Protein AF-A0A550BZS9-F1 (afdb_monomer_lite)

Sequence (178 aa):
MENHLKSLRAVYDLADAHIFPTLGGNHLICRLDPACTWTRKLRDNQVRPGPVMLEEHVRMHVEAEARYLREVRYASPPTNGTAIITAVRNCNWRYCGEAFHGAEQLVAHIMQEHAVVAVVARCPACEAFIGAATTKEMTAASAGEWQYLLMGHYGSGQCQGLKPRKVSDEGSQSMIQD

Foldseek 3Di:
DVVLVVVLCQFFVDDPLQLFFDKDWAKWADQQDVPDGDMDHADPVCPVVLLVVVLVVLLVVLVVVVVVVVVVVVVDDDDPPDDPPQPWDARPRPPRGDTDSDSVVSSVCCSVPPRAIKMWTARPQARHTQDIDHPVVVVVDDSVVRSVSSSVCSVVVVRPSTDTPPPPPPPPPDDDDD

Secondary structure (DSSP, 8-state):
-HHHHHHHHHHH---GGGSSPEEEEEEEE--SSTT---EEEPPGGGTTTHHHHHHHHHHHHHHHHHHHHHHHHHTS---TT-------EE--STT---EESSHHHHHHHIIIII-PPEEEEE-TTT--EEEEEEHHHHHHS-HHHHHHHHHHHHHTT--TT-------STTS------

InterPro domains:
  IPR013087 Zinc finger C2H2-type [PS00028] (91-114)

pLDDT: mean 81.81, std 12.07, range [49.94, 95.81]

Radius of gyration: 24.0 Å; chains: 1; bounding box: 65×44×69 Å

Organism: NCBI:txid97359

Structure (mmCIF, N/CA/C/O backbone):
data_AF-A0A550BZS9-F1
#
_entry.id   AF-A0A550BZS9-F1
#
loop_
_atom_site.group_PDB
_atom_site.id
_atom_site.type_symbol
_atom_site.label_atom_id
_atom_site.label_alt_id
_atom_site.label_comp_id
_atom_site.label_asym_id
_atom_site.label_entity_id
_atom_site.label_seq_id
_atom_site.pdbx_PDB_ins_code
_atom_site.Cartn_x
_atom_site.Cartn_y
_atom_site.Cartn_z
_atom_site.occupancy
_atom_site.B_iso_or_equiv
_atom_site.auth_seq_id
_atom_site.auth_comp_id
_atom_site.auth_asym_id
_atom_site.auth_atom_id
_atom_site.pdbx_PDB_model_num
ATOM 1 N N . MET A 1 1 ? -24.200 1.094 4.465 1.00 70.75 1 MET A N 1
ATOM 2 C CA . MET A 1 1 ? -23.146 1.318 5.481 1.00 70.75 1 MET A CA 1
ATOM 3 C C . MET A 1 1 ? -23.727 1.400 6.890 1.00 70.75 1 MET A C 1
ATOM 5 O O . MET A 1 1 ? -23.348 0.594 7.726 1.00 70.75 1 MET A O 1
ATOM 9 N N . GLU A 1 2 ? -24.691 2.287 7.149 1.00 78.62 2 GLU A N 1
ATOM 10 C CA . GLU A 1 2 ? -25.243 2.516 8.497 1.00 78.62 2 GLU A CA 1
ATOM 11 C C . GLU A 1 2 ? -25.852 1.265 9.166 1.00 78.62 2 GLU A C 1
ATOM 13 O O . GLU A 1 2 ? -25.576 0.992 10.331 1.00 78.62 2 GLU A O 1
ATOM 18 N N . ASN A 1 3 ? -26.599 0.443 8.419 1.00 82.81 3 ASN A N 1
ATOM 19 C CA . ASN A 1 3 ? -27.162 -0.813 8.942 1.00 82.81 3 ASN A CA 1
ATOM 20 C C . ASN A 1 3 ? -26.081 -1.830 9.345 1.00 82.81 3 ASN A C 1
ATOM 22 O O . ASN A 1 3 ? -26.236 -2.536 10.337 1.00 82.81 3 ASN A O 1
ATOM 26 N N . HIS A 1 4 ? -24.966 -1.873 8.610 1.00 79.31 4 HIS A N 1
ATOM 27 C CA . HIS A 1 4 ? -23.849 -2.764 8.924 1.00 79.31 4 HIS A CA 1
ATOM 28 C C . HIS A 1 4 ? -23.137 -2.307 10.206 1.00 79.31 4 HIS A C 1
ATOM 30 O O . HIS A 1 4 ? -22.879 -3.121 11.088 1.00 79.31 4 HIS A O 1
ATOM 36 N N . LEU A 1 5 ? -22.920 -0.995 10.367 1.00 78.38 5 LEU A N 1
ATOM 37 C CA . LEU A 1 5 ? -22.359 -0.427 11.594 1.00 78.38 5 LEU A CA 1
ATOM 38 C C . LEU A 1 5 ? -23.259 -0.697 12.812 1.00 78.38 5 LEU A C 1
ATOM 40 O O . LEU A 1 5 ? -22.759 -1.086 13.864 1.00 78.38 5 LEU A O 1
ATOM 44 N N . LYS A 1 6 ? -24.585 -0.545 12.668 1.00 82.56 6 LYS A N 1
ATOM 45 C CA . LYS A 1 6 ? -25.559 -0.893 13.721 1.00 82.56 6 LYS A CA 1
ATOM 46 C C . LYS A 1 6 ? -25.466 -2.371 14.109 1.00 82.56 6 LYS A C 1
ATOM 48 O O . LYS A 1 6 ? -25.426 -2.677 15.297 1.00 82.56 6 LYS A O 1
ATOM 53 N N . SER A 1 7 ? -25.362 -3.267 13.126 1.00 83.25 7 SER A N 1
ATOM 54 C CA . SER A 1 7 ? -25.183 -4.703 13.373 1.00 83.25 7 SER A CA 1
ATOM 55 C C . SER A 1 7 ? -23.888 -4.997 14.133 1.00 83.25 7 SER A C 1
ATOM 57 O O . SER A 1 7 ? -23.912 -5.706 15.134 1.00 83.25 7 SER A O 1
ATOM 59 N N . LEU A 1 8 ? -22.756 -4.431 13.705 1.00 78.69 8 LEU A N 1
ATOM 60 C CA . LEU A 1 8 ? -21.462 -4.656 14.359 1.00 78.69 8 LEU A CA 1
ATOM 61 C C . LEU A 1 8 ? -21.425 -4.082 15.781 1.00 78.69 8 LEU A C 1
ATOM 63 O O . LEU A 1 8 ? -20.896 -4.729 16.682 1.00 78.69 8 LEU A O 1
ATOM 67 N N . ARG A 1 9 ? -22.047 -2.916 16.012 1.00 83.25 9 ARG A N 1
ATOM 68 C CA . ARG A 1 9 ? -22.232 -2.349 17.358 1.00 83.25 9 ARG A CA 1
ATOM 69 C C . ARG A 1 9 ? -23.019 -3.290 18.267 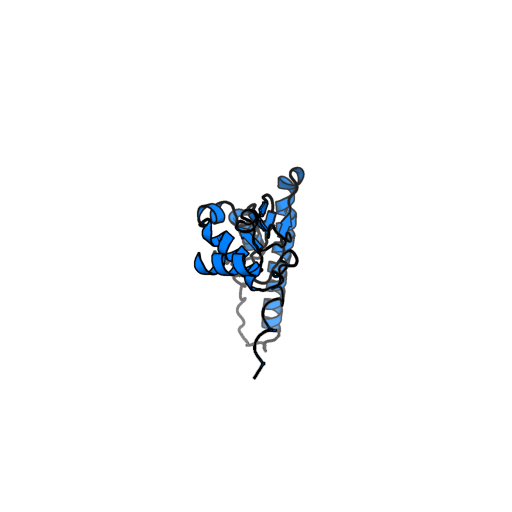1.00 83.25 9 ARG A C 1
ATOM 71 O O . ARG A 1 9 ? -22.619 -3.487 19.406 1.00 83.25 9 ARG A O 1
ATOM 78 N N . ALA A 1 10 ? -24.092 -3.901 17.765 1.00 83.00 10 ALA A N 1
ATOM 79 C CA . ALA A 1 10 ? -24.895 -4.840 18.545 1.00 83.00 10 ALA A CA 1
ATOM 80 C C . ALA A 1 10 ? -24.123 -6.122 18.914 1.00 83.00 10 ALA A C 1
ATOM 82 O O . ALA A 1 10 ? -24.267 -6.619 20.030 1.00 83.00 10 ALA A O 1
ATOM 83 N N . VAL A 1 11 ? -23.296 -6.638 17.996 1.00 83.19 11 VAL A N 1
ATOM 84 C CA . VAL A 1 11 ? -22.543 -7.894 18.178 1.00 83.19 11 VAL A CA 1
ATOM 85 C C . VAL A 1 11 ? -21.314 -7.718 19.076 1.00 83.19 11 VAL A C 1
ATOM 87 O O . VAL A 1 11 ? -21.040 -8.578 19.914 1.00 83.19 11 VAL A O 1
ATOM 90 N N . TYR A 1 12 ? -20.571 -6.621 18.910 1.00 80.94 12 TYR A N 1
ATOM 91 C CA . TYR A 1 12 ? -19.253 -6.429 19.531 1.00 80.94 12 TYR A CA 1
ATOM 92 C C . TYR A 1 12 ? -19.191 -5.307 20.573 1.00 80.94 12 TYR A C 1
ATOM 94 O O . TYR A 1 12 ? -18.104 -5.015 21.063 1.00 80.94 12 TYR A O 1
ATOM 102 N N . ASP A 1 13 ? -20.320 -4.667 20.893 1.00 82.62 13 ASP A N 1
ATOM 103 C CA . ASP A 1 13 ? -20.395 -3.543 21.840 1.00 82.62 13 ASP A CA 1
ATOM 104 C C . ASP A 1 13 ? -19.385 -2.421 21.509 1.00 82.62 13 ASP A C 1
ATOM 106 O O . ASP A 1 13 ? -18.601 -1.954 22.336 1.00 82.62 13 ASP A O 1
ATOM 110 N N . LEU A 1 14 ? -19.335 -2.033 20.226 1.00 82.75 14 LEU A N 1
ATOM 111 C CA . LEU A 1 14 ? -18.360 -1.059 19.726 1.00 82.75 14 LEU A CA 1
ATOM 112 C C . LEU A 1 14 ? -18.642 0.349 20.273 1.00 82.75 14 LEU A C 1
ATOM 114 O O . LEU A 1 14 ? -19.634 0.977 19.896 1.00 82.75 14 LEU A O 1
ATOM 118 N N . ALA A 1 15 ? -17.710 0.877 21.068 1.00 83.75 15 ALA A N 1
ATOM 119 C CA . ALA A 1 15 ? -17.678 2.285 21.455 1.00 83.75 15 ALA A CA 1
ATOM 120 C C . ALA A 1 15 ? -17.487 3.218 20.242 1.00 83.75 15 ALA A C 1
ATOM 122 O O . ALA A 1 15 ? -16.963 2.811 19.202 1.00 83.75 15 ALA A O 1
ATOM 123 N N . ASP A 1 16 ? -17.835 4.501 20.387 1.00 82.88 16 ASP A N 1
ATOM 124 C CA . ASP A 1 16 ? -17.657 5.496 19.318 1.00 82.88 16 ASP A CA 1
ATOM 125 C C . ASP A 1 16 ? -16.191 5.644 18.881 1.00 82.88 16 ASP A C 1
ATOM 127 O O . ASP A 1 16 ? -15.916 5.836 17.702 1.00 82.88 16 ASP A O 1
ATOM 131 N N . ALA A 1 17 ? -15.231 5.448 19.788 1.00 83.94 17 ALA A N 1
ATOM 132 C CA . ALA A 1 17 ? -13.808 5.423 19.443 1.00 83.94 17 ALA A CA 1
ATOM 133 C C . ALA A 1 17 ? -13.424 4.273 18.485 1.00 83.94 17 ALA A C 1
ATOM 135 O O . ALA A 1 17 ? -12.383 4.336 17.841 1.00 83.94 17 ALA A O 1
ATOM 136 N N . HIS A 1 18 ? -14.258 3.233 18.360 1.00 86.69 18 HIS A N 1
ATOM 137 C CA . HIS A 1 18 ? -14.017 2.072 17.501 1.00 86.69 18 HIS A CA 1
ATOM 138 C C . HIS A 1 18 ? -14.685 2.163 16.124 1.00 86.69 18 HIS A C 1
ATOM 140 O O . HIS A 1 18 ? -14.627 1.211 15.355 1.00 86.69 18 HIS A O 1
ATOM 146 N N . ILE A 1 19 ? -15.333 3.278 15.778 1.00 85.19 19 ILE A N 1
ATOM 147 C CA . ILE A 1 19 ? -15.976 3.422 14.456 1.00 85.19 19 ILE A CA 1
ATOM 148 C C . ILE A 1 19 ? -15.105 4.162 13.441 1.00 85.19 19 ILE A C 1
ATOM 150 O O . ILE A 1 19 ? -15.420 4.162 12.252 1.00 85.19 19 ILE A O 1
ATOM 154 N N . PHE A 1 20 ? -14.014 4.775 13.897 1.00 86.81 20 PHE A N 1
ATOM 155 C CA . PHE A 1 20 ? -13.036 5.446 13.053 1.00 86.81 20 PHE A CA 1
ATOM 156 C C . PHE A 1 20 ? -11.668 4.804 13.248 1.00 86.81 20 PHE A C 1
ATOM 158 O O . PHE A 1 20 ? -11.293 4.505 14.382 1.00 86.81 20 PHE A O 1
ATOM 165 N N . PRO A 1 21 ? -10.905 4.582 12.170 1.00 89.44 21 PRO A N 1
ATOM 166 C CA . PRO A 1 21 ? -9.571 4.046 12.323 1.00 89.44 21 PRO A CA 1
ATOM 167 C C . PRO A 1 21 ? -8.618 5.071 12.925 1.00 89.44 21 PRO A C 1
ATOM 169 O O . PRO A 1 21 ? -8.711 6.271 12.657 1.00 89.44 21 PRO A O 1
ATOM 172 N N . THR A 1 22 ? -7.643 4.574 13.679 1.00 90.00 22 THR A N 1
ATOM 173 C CA . THR A 1 22 ? -6.517 5.379 14.140 1.00 90.00 22 THR A CA 1
ATOM 174 C C . THR A 1 22 ? -5.637 5.701 12.940 1.00 90.00 22 THR A C 1
ATOM 176 O O . THR A 1 22 ? -5.077 4.800 12.306 1.00 90.00 22 THR A O 1
ATOM 179 N N . LEU A 1 23 ? -5.5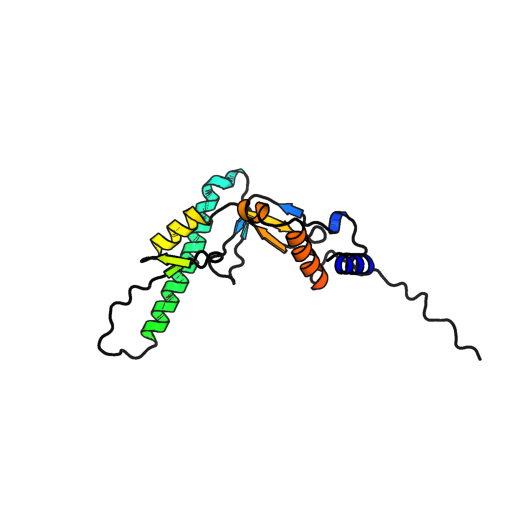07 6.985 12.615 1.00 89.31 23 LEU A N 1
ATOM 180 C CA . LEU A 1 23 ? -4.641 7.444 11.534 1.00 89.31 23 LEU A CA 1
ATOM 181 C C . LEU A 1 23 ? -3.237 7.735 12.067 1.00 89.31 23 LEU A C 1
ATOM 183 O O . LEU A 1 23 ? -3.066 8.435 13.063 1.00 89.31 23 LEU A O 1
ATOM 187 N N . GLY A 1 24 ? -2.221 7.204 11.390 1.00 85.50 24 GLY A N 1
ATOM 188 C CA . GLY A 1 24 ? -0.816 7.480 11.674 1.00 85.50 24 GLY A CA 1
ATOM 189 C C . GLY A 1 24 ? -0.096 7.943 10.417 1.00 85.50 24 GLY A C 1
ATOM 190 O O . GLY A 1 24 ? -0.086 7.229 9.420 1.00 85.50 24 GLY A O 1
ATOM 191 N N . GLY A 1 25 ? 0.506 9.130 10.457 1.00 78.31 25 GLY A N 1
ATOM 192 C CA . GLY A 1 25 ? 1.318 9.640 9.352 1.00 78.31 25 GLY A CA 1
ATOM 193 C C . GLY A 1 25 ? 2.719 9.027 9.290 1.00 78.31 25 GLY A C 1
ATOM 194 O O . GLY A 1 25 ? 3.142 8.301 10.195 1.00 78.31 25 GLY A O 1
ATOM 195 N N . ASN A 1 26 ? 3.450 9.425 8.247 1.00 85.62 26 ASN A N 1
ATOM 196 C CA . ASN A 1 26 ? 4.875 9.166 8.043 1.00 85.62 26 ASN A CA 1
ATOM 197 C C . ASN A 1 26 ? 5.206 7.722 7.658 1.00 85.62 26 ASN A C 1
ATOM 199 O O . ASN A 1 26 ? 6.106 7.125 8.239 1.00 85.62 26 ASN A O 1
ATOM 203 N N . HIS A 1 27 ? 4.532 7.150 6.661 1.00 90.12 27 HIS A N 1
ATOM 204 C CA . HIS A 1 27 ? 4.903 5.839 6.117 1.00 90.12 27 HIS A CA 1
ATOM 205 C C . HIS A 1 27 ? 5.310 5.911 4.653 1.00 90.12 27 HIS A C 1
ATOM 207 O O . HIS A 1 27 ? 4.805 6.732 3.900 1.00 90.12 27 HIS A O 1
ATOM 213 N N . LEU A 1 28 ? 6.196 5.010 4.242 1.00 90.62 28 LEU A N 1
ATOM 214 C CA . LEU A 1 28 ? 6.397 4.659 2.839 1.00 90.62 28 LEU A CA 1
ATOM 215 C C . LEU A 1 28 ? 5.770 3.298 2.590 1.00 90.62 28 LEU A C 1
ATOM 217 O O . LEU A 1 28 ? 5.876 2.401 3.427 1.00 90.62 28 LEU A O 1
ATOM 221 N N . ILE A 1 29 ? 5.123 3.152 1.443 1.00 90.38 29 ILE A N 1
ATOM 222 C CA . ILE A 1 29 ? 4.455 1.921 1.033 1.00 90.38 29 ILE A CA 1
ATOM 223 C C . ILE A 1 29 ? 4.884 1.589 -0.388 1.00 90.38 29 ILE A C 1
ATOM 225 O O . ILE A 1 29 ? 4.974 2.481 -1.229 1.00 90.38 29 ILE A O 1
ATOM 229 N N . CYS A 1 30 ? 5.148 0.315 -0.652 1.00 92.00 30 CYS A N 1
ATOM 230 C CA . CYS A 1 30 ? 5.359 -0.155 -2.011 1.00 92.00 30 CYS A CA 1
ATOM 231 C C . CYS A 1 30 ? 4.020 -0.591 -2.598 1.00 92.00 30 CYS A C 1
ATOM 233 O O . CYS A 1 30 ? 3.253 -1.293 -1.943 1.00 92.00 30 CYS A O 1
ATOM 235 N N . ARG A 1 31 ? 3.731 -0.160 -3.827 1.00 90.31 31 ARG A N 1
ATOM 236 C CA . ARG A 1 31 ? 2.546 -0.594 -4.584 1.00 90.31 31 ARG A CA 1
ATOM 237 C C . ARG A 1 31 ? 2.873 -0.966 -6.023 1.00 90.31 31 ARG A C 1
ATOM 239 O O . ARG A 1 31 ? 1.983 -0.981 -6.868 1.00 90.31 31 ARG A O 1
ATOM 246 N N . LEU A 1 32 ? 4.147 -1.222 -6.306 1.00 89.94 32 LEU A N 1
ATOM 247 C CA . LEU A 1 32 ? 4.570 -1.642 -7.635 1.00 89.94 32 LEU A CA 1
ATOM 248 C C . LEU A 1 32 ? 4.010 -3.032 -7.982 1.00 89.94 32 LEU A C 1
ATOM 250 O O . LEU A 1 32 ? 3.625 -3.272 -9.122 1.00 89.94 32 LEU A O 1
ATOM 254 N N . ASP A 1 33 ? 3.927 -3.914 -6.987 1.00 88.56 33 ASP A N 1
ATOM 255 C CA . ASP A 1 33 ? 3.318 -5.238 -7.080 1.00 88.56 33 ASP A CA 1
ATOM 256 C C . ASP A 1 33 ? 2.115 -5.303 -6.118 1.00 88.56 33 ASP A C 1
ATOM 258 O O . ASP A 1 33 ? 2.282 -4.995 -4.933 1.00 88.56 33 ASP A O 1
ATOM 262 N N . PRO A 1 34 ? 0.910 -5.691 -6.579 1.00 85.88 34 PRO A N 1
ATOM 263 C CA . PRO A 1 34 ? -0.263 -5.856 -5.720 1.00 85.88 34 PRO A CA 1
ATOM 264 C C . PRO A 1 34 ? -0.070 -6.837 -4.555 1.00 85.88 34 PRO A C 1
ATOM 266 O O . PRO A 1 34 ? -0.739 -6.701 -3.533 1.00 85.88 34 PRO A O 1
ATOM 269 N N . ALA A 1 35 ? 0.824 -7.819 -4.697 1.00 88.88 35 ALA A N 1
ATOM 270 C CA . ALA A 1 35 ? 1.162 -8.773 -3.645 1.00 88.88 35 ALA A CA 1
ATOM 271 C C . ALA A 1 35 ? 2.214 -8.231 -2.661 1.00 88.88 35 ALA A C 1
ATOM 273 O O . ALA A 1 35 ? 2.465 -8.848 -1.623 1.00 88.88 35 ALA A O 1
ATOM 274 N N . CYS A 1 36 ? 2.837 -7.085 -2.954 1.00 89.88 36 CYS A N 1
ATOM 275 C CA . CYS A 1 36 ? 3.830 -6.501 -2.071 1.00 89.88 36 CYS A CA 1
ATOM 276 C C . CYS A 1 36 ? 3.174 -5.860 -0.847 1.00 89.88 36 CYS A C 1
ATOM 278 O O . CYS A 1 36 ? 2.456 -4.866 -0.933 1.00 89.88 36 CYS A O 1
ATOM 280 N N . THR A 1 37 ? 3.486 -6.401 0.328 1.00 89.12 37 THR A N 1
ATOM 281 C CA . THR A 1 37 ? 3.028 -5.872 1.619 1.00 89.12 37 THR A CA 1
ATOM 282 C C . THR A 1 37 ? 4.064 -4.962 2.280 1.00 89.12 37 THR A C 1
ATOM 284 O O . THR A 1 37 ? 3.969 -4.679 3.477 1.00 89.12 37 THR A O 1
ATOM 287 N N . TRP A 1 38 ? 5.095 -4.528 1.546 1.00 92.31 38 TRP A N 1
ATOM 288 C CA . TRP A 1 38 ? 6.160 -3.714 2.117 1.00 92.31 38 TRP A CA 1
ATOM 289 C C . TRP A 1 38 ? 5.622 -2.346 2.536 1.00 92.31 38 TRP A C 1
ATOM 291 O O . TRP A 1 38 ? 5.073 -1.579 1.743 1.00 92.31 38 TRP A O 1
ATOM 301 N N . THR A 1 39 ? 5.781 -2.043 3.819 1.00 89.44 39 THR A N 1
ATOM 302 C CA . THR A 1 39 ? 5.392 -0.778 4.435 1.00 89.44 39 THR A CA 1
ATOM 303 C C . THR A 1 39 ? 6.416 -0.433 5.500 1.00 89.44 39 THR A C 1
ATOM 305 O O . THR A 1 39 ? 6.771 -1.273 6.328 1.00 89.44 39 THR A O 1
ATOM 308 N N . ARG A 1 40 ? 6.872 0.817 5.523 1.00 89.06 40 ARG A N 1
ATOM 309 C CA . ARG A 1 40 ? 7.871 1.283 6.479 1.00 89.06 40 ARG A CA 1
ATOM 310 C C . ARG A 1 40 ? 7.422 2.554 7.171 1.00 89.06 40 ARG A C 1
ATOM 312 O O . ARG A 1 40 ? 7.168 3.562 6.523 1.00 89.06 40 ARG A O 1
ATOM 319 N N . LYS A 1 41 ? 7.385 2.516 8.505 1.00 88.12 41 LYS A N 1
ATOM 320 C CA . LYS A 1 41 ? 7.212 3.713 9.332 1.00 88.12 41 LYS A CA 1
ATOM 321 C C . LYS A 1 41 ? 8.494 4.544 9.283 1.00 88.12 41 LYS A C 1
ATOM 323 O O . LYS A 1 41 ? 9.566 4.045 9.626 1.00 88.12 41 LYS A O 1
ATOM 328 N N . LEU A 1 42 ? 8.370 5.799 8.887 1.00 86.12 42 LEU A N 1
ATOM 329 C CA . LEU A 1 42 ? 9.401 6.815 8.991 1.00 86.12 42 LEU A CA 1
ATOM 330 C C . LEU A 1 42 ? 9.347 7.431 10.390 1.00 86.12 42 LEU A C 1
ATOM 332 O O . LEU A 1 42 ? 8.283 7.743 10.926 1.00 86.12 42 LEU A O 1
ATOM 336 N N . ARG A 1 43 ? 10.520 7.591 10.994 1.00 83.50 43 ARG A N 1
ATOM 337 C CA . ARG A 1 43 ? 10.710 8.472 12.151 1.00 83.50 43 ARG A CA 1
ATOM 338 C C . ARG A 1 43 ? 10.911 9.907 11.661 1.00 83.50 43 ARG A C 1
ATOM 340 O O . ARG A 1 43 ? 11.320 10.104 10.518 1.00 83.50 43 ARG A O 1
ATOM 347 N N . ASP A 1 44 ? 10.713 10.894 12.528 1.00 76.38 44 ASP A N 1
ATOM 348 C CA . ASP A 1 44 ? 10.837 12.317 12.163 1.00 76.38 44 ASP A CA 1
ATOM 349 C C . ASP A 1 44 ? 12.231 12.666 11.606 1.00 76.38 44 ASP A C 1
ATOM 351 O O . ASP A 1 44 ? 12.368 13.468 10.687 1.00 76.38 44 ASP A O 1
ATOM 355 N N . ASN A 1 45 ? 13.280 11.981 12.076 1.00 71.81 45 ASN A N 1
ATOM 356 C CA . ASN A 1 45 ? 14.649 12.123 11.568 1.00 71.81 45 ASN A CA 1
ATOM 357 C C . ASN A 1 45 ? 14.957 11.280 10.311 1.00 71.81 45 ASN A C 1
ATOM 359 O O . ASN A 1 45 ? 16.051 11.376 9.757 1.00 71.81 45 ASN A O 1
ATOM 363 N N . GLN A 1 46 ? 14.021 10.444 9.857 1.00 66.06 46 GLN A N 1
ATOM 364 C CA . GLN A 1 46 ? 14.176 9.531 8.720 1.00 66.06 46 GLN A CA 1
ATOM 365 C C . GLN A 1 46 ? 13.435 9.988 7.462 1.00 66.06 46 GLN A C 1
ATOM 367 O O . GLN A 1 46 ? 13.488 9.299 6.446 1.00 66.06 46 GLN A O 1
ATOM 372 N N . VAL A 1 47 ? 12.806 11.163 7.487 1.00 62.72 47 VAL A N 1
ATOM 373 C CA . VAL A 1 47 ? 12.113 11.721 6.316 1.00 62.72 47 VAL A CA 1
ATOM 374 C C . VAL A 1 47 ? 13.077 11.934 5.135 1.00 62.72 47 VAL A C 1
ATOM 376 O O . VAL A 1 47 ? 12.681 11.754 3.990 1.00 62.72 47 VAL A O 1
ATOM 379 N N . ARG A 1 48 ? 14.366 12.219 5.393 1.00 57.38 48 ARG A N 1
ATOM 380 C CA . ARG A 1 48 ? 15.403 12.357 4.348 1.00 57.38 48 ARG A CA 1
ATOM 381 C C . ARG A 1 48 ? 16.018 11.041 3.827 1.00 57.38 48 ARG A C 1
ATOM 383 O O . ARG A 1 48 ? 16.186 10.958 2.619 1.00 57.38 48 ARG A O 1
ATOM 390 N N . PRO A 1 49 ? 16.370 10.028 4.651 1.00 57.12 49 PRO A N 1
ATOM 391 C CA . PRO A 1 49 ? 16.862 8.731 4.153 1.00 57.12 49 PRO A CA 1
ATOM 392 C C . PRO A 1 49 ? 15.756 7.746 3.735 1.00 57.12 49 PRO A C 1
ATOM 394 O O . PRO A 1 49 ? 16.051 6.736 3.103 1.00 57.12 49 PRO A O 1
ATOM 397 N N . GLY A 1 50 ? 14.492 8.007 4.087 1.00 61.81 50 GLY A N 1
ATOM 398 C CA . GLY A 1 50 ? 13.339 7.178 3.717 1.00 61.81 50 GLY A CA 1
ATOM 399 C C . GLY A 1 50 ? 13.274 6.797 2.229 1.00 61.81 50 GLY A C 1
ATOM 400 O O . GLY A 1 50 ? 13.068 5.613 1.949 1.00 61.81 50 GLY A O 1
ATOM 401 N N . PRO A 1 51 ? 13.510 7.735 1.289 1.00 74.62 51 PRO A N 1
ATOM 402 C CA . PRO A 1 51 ? 13.499 7.452 -0.144 1.00 74.62 51 PRO A CA 1
ATOM 403 C C . PRO A 1 51 ? 14.494 6.368 -0.578 1.00 74.62 51 PRO A C 1
ATOM 405 O O . PRO A 1 51 ? 14.131 5.534 -1.395 1.00 74.62 51 PRO A O 1
ATOM 408 N N . VAL A 1 52 ? 15.692 6.295 0.016 1.00 85.88 52 VAL A N 1
ATOM 409 C CA . VAL A 1 52 ? 16.734 5.333 -0.405 1.00 85.88 52 VAL A CA 1
ATOM 410 C C . VAL A 1 52 ? 16.297 3.884 -0.172 1.00 85.88 52 VAL A C 1
ATOM 412 O O . VAL A 1 52 ? 16.462 3.028 -1.030 1.00 85.88 52 VAL A O 1
ATOM 415 N N . MET A 1 53 ? 15.674 3.600 0.973 1.00 87.75 53 MET A N 1
ATOM 416 C CA . MET A 1 53 ? 15.264 2.230 1.315 1.00 87.75 53 MET A CA 1
ATOM 417 C C . MET A 1 53 ? 14.041 1.774 0.518 1.00 87.75 53 MET A C 1
ATOM 419 O O . MET A 1 53 ? 13.882 0.584 0.254 1.00 87.75 53 MET A O 1
ATOM 423 N N . LEU A 1 54 ? 13.158 2.710 0.158 1.00 91.31 54 LEU A N 1
ATOM 424 C CA . LEU A 1 54 ? 12.080 2.414 -0.779 1.00 91.31 54 LEU A CA 1
ATOM 425 C C . LEU A 1 54 ? 12.647 2.179 -2.182 1.00 91.31 54 LEU A C 1
ATOM 427 O O . LEU A 1 54 ? 12.232 1.227 -2.830 1.00 91.31 54 LEU A O 1
ATOM 431 N N . GLU A 1 55 ? 13.612 2.984 -2.626 1.00 94.19 55 GLU A N 1
ATOM 432 C CA . GLU A 1 55 ? 14.270 2.806 -3.921 1.00 94.19 55 GLU A CA 1
ATOM 433 C C . GLU A 1 55 ? 14.926 1.428 -4.040 1.00 94.19 55 GLU A C 1
ATOM 435 O O . GLU A 1 55 ? 14.667 0.715 -5.006 1.00 94.19 55 GLU A O 1
ATOM 440 N N . GLU A 1 56 ? 15.708 1.010 -3.042 1.00 94.12 56 GLU A N 1
ATOM 441 C CA . GLU A 1 56 ? 16.295 -0.336 -2.987 1.00 94.12 56 GLU A CA 1
ATOM 442 C C . GLU A 1 56 ? 15.222 -1.426 -3.103 1.00 94.12 56 GLU A C 1
ATOM 444 O O . GLU A 1 56 ? 15.356 -2.373 -3.879 1.00 94.12 56 GLU A O 1
ATOM 449 N N . HIS A 1 57 ? 14.116 -1.275 -2.376 1.00 95.19 57 HIS A N 1
ATOM 450 C CA . HIS A 1 57 ? 13.013 -2.225 -2.430 1.00 95.19 57 HIS A CA 1
ATOM 451 C C . HIS A 1 57 ? 12.306 -2.238 -3.800 1.00 95.19 57 HIS A C 1
ATOM 453 O O . HIS A 1 57 ? 11.977 -3.306 -4.318 1.00 95.19 57 HIS A O 1
ATOM 459 N N . VAL A 1 58 ? 12.110 -1.079 -4.431 1.00 94.94 58 VAL A N 1
ATOM 460 C CA . VAL A 1 58 ? 11.564 -0.980 -5.794 1.00 94.94 58 VAL A CA 1
ATOM 461 C C . VAL A 1 58 ? 12.515 -1.632 -6.800 1.00 94.94 58 VAL A C 1
ATOM 463 O O . VAL A 1 58 ? 12.060 -2.391 -7.658 1.00 94.94 58 VAL A O 1
ATOM 466 N N . ARG A 1 59 ? 13.831 -1.420 -6.668 1.00 95.62 59 ARG A N 1
ATOM 467 C CA . ARG A 1 59 ? 14.849 -2.075 -7.505 1.00 95.62 59 ARG A CA 1
ATOM 468 C C . ARG A 1 59 ? 14.730 -3.595 -7.438 1.00 95.62 59 ARG A C 1
ATOM 470 O O . ARG A 1 59 ? 14.739 -4.235 -8.487 1.00 95.62 59 ARG A O 1
ATOM 477 N N . MET A 1 60 ? 14.493 -4.170 -6.254 1.00 95.81 60 MET A N 1
ATOM 478 C CA . MET A 1 60 ? 14.264 -5.615 -6.117 1.00 95.81 60 MET A CA 1
ATOM 479 C C . MET A 1 60 ? 13.083 -6.119 -6.965 1.00 95.81 60 MET A C 1
ATOM 481 O O . MET A 1 60 ? 13.202 -7.165 -7.603 1.00 95.81 60 MET A O 1
ATOM 485 N N . HIS A 1 61 ? 11.960 -5.394 -7.010 1.00 94.50 61 HIS A N 1
ATOM 486 C CA . HIS A 1 61 ? 10.813 -5.763 -7.853 1.00 94.50 61 HIS A CA 1
ATOM 487 C C . HIS A 1 61 ? 11.152 -5.693 -9.344 1.00 94.50 61 HIS A C 1
ATOM 489 O O . HIS A 1 61 ? 10.882 -6.633 -10.094 1.00 94.50 61 HIS A O 1
ATOM 495 N N . VAL A 1 62 ? 11.785 -4.599 -9.772 1.00 92.25 62 VAL A N 1
ATOM 496 C CA . VAL A 1 62 ? 12.161 -4.393 -11.175 1.00 92.25 62 VAL A CA 1
ATOM 497 C C . VAL A 1 62 ? 13.171 -5.457 -11.631 1.00 92.25 62 VAL A C 1
ATOM 499 O O . VAL A 1 62 ? 13.070 -5.989 -12.740 1.00 92.25 62 VAL A O 1
ATOM 502 N N . GLU A 1 63 ? 14.121 -5.838 -10.780 1.00 92.19 63 GLU A N 1
ATOM 503 C CA . GLU A 1 63 ? 15.075 -6.916 -11.053 1.00 92.19 63 GLU A CA 1
ATOM 504 C C . GLU A 1 63 ? 14.425 -8.303 -11.083 1.00 92.19 63 GLU A C 1
ATOM 506 O O . GLU A 1 63 ? 14.764 -9.115 -11.951 1.00 92.19 63 GLU A O 1
ATOM 511 N N . ALA A 1 64 ? 13.485 -8.581 -10.175 1.00 90.38 64 ALA A N 1
ATOM 512 C CA . ALA A 1 64 ? 12.738 -9.836 -10.155 1.00 90.38 64 ALA A CA 1
ATOM 513 C C . ALA A 1 64 ? 11.922 -10.017 -11.444 1.00 90.38 64 ALA A C 1
ATOM 515 O O . ALA A 1 64 ? 12.018 -11.061 -12.090 1.00 90.38 64 ALA A O 1
ATOM 516 N N . GLU A 1 65 ? 11.220 -8.973 -11.887 1.00 88.12 65 GLU A N 1
ATOM 517 C CA . GLU A 1 65 ? 10.521 -8.958 -13.175 1.00 88.12 65 GLU A CA 1
ATOM 518 C C . GLU A 1 65 ? 11.503 -9.141 -14.347 1.00 88.12 65 GLU A C 1
ATOM 520 O O . GLU A 1 65 ? 11.248 -9.918 -15.267 1.00 88.12 65 GLU A O 1
ATOM 525 N N . ALA A 1 66 ? 12.679 -8.495 -14.294 1.00 86.12 66 ALA A N 1
ATOM 526 C CA . ALA A 1 66 ? 13.731 -8.673 -15.301 1.00 86.12 66 ALA A CA 1
ATOM 527 C C . ALA A 1 66 ? 14.147 -10.140 -15.440 1.00 86.12 66 ALA A C 1
ATOM 529 O O . ALA A 1 66 ? 14.365 -10.643 -16.543 1.00 86.12 66 ALA A O 1
ATOM 530 N N . ARG A 1 67 ? 14.333 -10.801 -14.294 1.00 86.44 67 ARG A N 1
ATOM 531 C CA . ARG A 1 67 ? 14.750 -12.196 -14.214 1.00 86.44 67 ARG A CA 1
ATOM 532 C C . ARG A 1 67 ? 13.666 -13.101 -14.784 1.00 86.44 67 ARG A C 1
ATOM 534 O O . ARG A 1 67 ? 13.979 -13.872 -15.685 1.00 86.44 67 ARG A O 1
ATOM 541 N N . TYR A 1 68 ? 12.421 -12.910 -14.357 1.00 85.56 68 TYR A N 1
ATOM 542 C CA . TYR A 1 68 ? 11.269 -13.643 -14.869 1.00 85.56 68 TYR A CA 1
ATOM 543 C C . TYR A 1 68 ? 11.146 -13.535 -16.398 1.00 85.56 68 TYR A C 1
ATOM 545 O O . TYR A 1 68 ? 11.076 -14.547 -17.090 1.00 85.56 68 TYR A O 1
ATOM 553 N N . LEU A 1 69 ? 11.223 -12.323 -16.960 1.00 82.31 69 LEU A N 1
ATOM 554 C CA . LEU A 1 69 ? 11.136 -12.124 -18.413 1.00 82.31 69 LEU A CA 1
ATOM 555 C C . LEU A 1 69 ? 12.287 -12.794 -19.178 1.00 82.31 69 LEU A C 1
ATOM 557 O O . LEU A 1 69 ? 12.084 -13.298 -20.284 1.00 82.31 69 LEU A O 1
ATOM 561 N N . ARG A 1 70 ? 13.498 -12.825 -18.604 1.00 81.69 70 ARG A N 1
ATOM 562 C CA . ARG A 1 70 ? 14.623 -13.577 -19.183 1.00 81.69 70 ARG A CA 1
ATOM 563 C C . ARG A 1 70 ? 14.353 -15.078 -19.157 1.00 81.69 70 ARG A C 1
ATOM 565 O O . ARG A 1 70 ? 14.538 -15.724 -20.180 1.00 81.69 70 ARG A O 1
ATOM 572 N N . GLU A 1 71 ? 13.905 -15.620 -18.031 1.00 83.00 71 GLU A N 1
ATOM 573 C CA . GLU A 1 71 ? 13.605 -17.049 -17.882 1.00 83.00 71 GLU A CA 1
ATOM 574 C C . GLU A 1 71 ? 12.526 -17.507 -18.867 1.00 83.00 71 GLU A C 1
ATOM 576 O O . GLU A 1 71 ? 12.737 -18.479 -19.587 1.00 83.00 71 GLU A O 1
ATOM 581 N N . VAL A 1 72 ? 11.429 -16.755 -18.998 1.00 79.62 72 VAL A N 1
ATOM 582 C CA . VAL A 1 72 ? 10.367 -17.038 -19.982 1.00 79.62 72 VAL A CA 1
ATOM 583 C C . VAL A 1 72 ? 10.915 -17.039 -21.415 1.00 79.62 72 VAL A C 1
ATOM 585 O O . VAL A 1 72 ? 10.560 -17.902 -22.221 1.00 79.62 72 VAL A O 1
ATOM 588 N N . ARG A 1 73 ? 11.825 -16.108 -21.736 1.00 73.31 73 ARG A N 1
ATOM 589 C CA . ARG A 1 73 ? 12.457 -16.024 -23.060 1.00 73.31 73 ARG A CA 1
ATOM 590 C C . ARG A 1 73 ? 13.356 -17.224 -23.358 1.00 73.31 73 ARG A C 1
ATOM 592 O O . ARG A 1 73 ? 13.338 -17.712 -24.481 1.00 73.31 73 ARG A O 1
ATOM 599 N N . TYR A 1 74 ? 14.133 -17.684 -22.379 1.00 70.56 74 TYR A N 1
ATOM 600 C CA . TYR A 1 74 ? 15.051 -18.818 -22.547 1.00 70.56 74 TYR A CA 1
ATOM 601 C C . TYR A 1 74 ? 14.371 -20.187 -22.411 1.00 70.56 74 TYR A C 1
ATOM 603 O O . TYR A 1 74 ? 14.918 -21.177 -22.884 1.00 70.56 74 TYR A O 1
ATOM 611 N N . ALA A 1 75 ? 13.182 -20.253 -21.808 1.00 72.75 75 ALA A N 1
ATOM 612 C CA . ALA A 1 75 ? 12.377 -21.471 -21.739 1.00 72.75 75 ALA A CA 1
ATOM 613 C C . ALA A 1 75 ? 11.688 -21.824 -23.074 1.00 72.75 75 ALA A C 1
ATOM 615 O O . ALA A 1 75 ? 11.210 -22.945 -23.241 1.00 72.75 75 ALA A O 1
ATOM 616 N N . SER A 1 76 ? 11.632 -20.889 -24.027 1.00 66.00 76 SER A N 1
ATOM 617 C CA . SER A 1 76 ? 11.034 -21.111 -25.348 1.00 66.00 76 SER A CA 1
ATOM 618 C C . SER A 1 76 ? 12.089 -21.590 -26.360 1.00 66.00 76 SER A C 1
ATOM 620 O O . SER A 1 76 ? 13.201 -21.055 -26.360 1.00 66.00 76 SER A O 1
ATOM 622 N N . PRO A 1 77 ? 11.779 -22.558 -27.251 1.00 67.06 77 PRO A N 1
ATOM 623 C CA . PRO A 1 77 ? 12.706 -22.982 -28.298 1.00 67.06 77 PRO A CA 1
ATOM 624 C C . PRO A 1 77 ? 13.138 -21.781 -29.151 1.00 67.06 77 PRO A C 1
ATOM 626 O O . PRO A 1 77 ? 12.297 -20.931 -29.460 1.00 67.06 77 PRO A O 1
ATOM 629 N N . PRO A 1 78 ? 14.415 -21.690 -29.561 1.00 60.41 78 PRO A N 1
ATOM 630 C CA . PRO A 1 78 ? 14.884 -20.583 -30.378 1.00 60.41 78 PRO A CA 1
ATOM 631 C C . PRO A 1 78 ? 14.177 -20.607 -31.738 1.00 60.41 78 PRO A C 1
ATOM 633 O O . PRO A 1 78 ? 14.512 -21.386 -32.626 1.00 60.41 78 PRO A O 1
ATOM 636 N N . THR A 1 79 ? 13.185 -19.741 -31.920 1.00 59.25 79 THR A N 1
ATOM 637 C CA . THR A 1 79 ? 12.661 -19.408 -33.245 1.00 59.25 79 THR A CA 1
ATOM 638 C C . THR A 1 79 ? 13.706 -18.572 -33.973 1.00 59.25 79 THR A C 1
ATOM 640 O O . THR A 1 79 ? 14.040 -17.474 -33.527 1.00 59.25 79 THR A O 1
ATOM 643 N N . ASN A 1 80 ? 14.234 -19.091 -35.084 1.00 55.09 80 ASN A N 1
ATOM 644 C CA . ASN A 1 80 ? 15.158 -18.363 -35.954 1.00 55.09 80 ASN A CA 1
ATOM 645 C C . ASN A 1 80 ? 14.551 -17.006 -36.355 1.00 55.09 80 ASN A C 1
ATOM 647 O O . ASN A 1 80 ? 13.462 -16.964 -36.923 1.00 55.09 80 ASN A O 1
ATOM 651 N N . GLY A 1 81 ? 15.259 -15.911 -36.057 1.00 58.09 81 GLY A N 1
ATOM 652 C CA . GLY A 1 81 ? 14.827 -14.541 -36.371 1.00 58.09 81 GLY A CA 1
ATOM 653 C C . GLY A 1 81 ? 14.472 -13.662 -35.167 1.00 58.09 81 GLY A C 1
ATOM 654 O O . GLY A 1 81 ? 13.798 -12.649 -35.339 1.00 58.09 81 GLY A O 1
ATOM 655 N N . THR A 1 82 ? 14.896 -14.015 -33.949 1.00 54.81 82 THR A N 1
ATOM 656 C CA . THR A 1 82 ? 14.561 -13.270 -32.728 1.00 54.81 82 THR A CA 1
ATOM 657 C C . THR A 1 82 ? 15.093 -11.836 -32.770 1.00 54.81 82 THR A C 1
ATOM 659 O O . THR A 1 82 ? 16.270 -11.577 -32.517 1.00 54.81 82 THR A O 1
ATOM 662 N N . ALA A 1 83 ? 14.199 -10.883 -33.037 1.00 53.12 83 ALA A N 1
ATOM 663 C CA . ALA A 1 83 ? 14.446 -9.473 -32.783 1.00 53.12 83 ALA A CA 1
ATOM 664 C C . ALA A 1 83 ? 14.902 -9.284 -31.327 1.00 53.12 83 ALA A C 1
ATOM 666 O O . ALA A 1 83 ? 14.457 -9.993 -30.411 1.00 53.12 83 ALA A O 1
ATOM 667 N N . ILE A 1 84 ? 15.792 -8.319 -31.093 1.00 55.16 84 ILE A N 1
ATOM 668 C CA . ILE A 1 84 ? 16.120 -7.865 -29.744 1.00 55.16 84 ILE A CA 1
ATOM 669 C C . ILE A 1 84 ? 14.839 -7.241 -29.183 1.00 55.16 84 ILE A C 1
ATOM 671 O O . ILE A 1 84 ? 14.574 -6.065 -29.393 1.00 55.16 84 ILE A O 1
ATOM 675 N N . ILE A 1 85 ? 14.010 -8.042 -28.508 1.00 55.84 85 ILE A N 1
ATOM 676 C CA . ILE A 1 85 ? 12.913 -7.523 -27.698 1.00 55.84 85 ILE A CA 1
ATOM 677 C C . ILE A 1 85 ? 13.578 -6.698 -26.598 1.00 55.84 85 ILE A C 1
ATOM 679 O O . ILE A 1 85 ? 14.111 -7.252 -25.631 1.00 55.84 85 ILE A O 1
ATOM 683 N N . THR A 1 86 ? 13.613 -5.383 -26.785 1.00 61.25 86 THR A N 1
ATOM 684 C CA . THR A 1 86 ? 13.774 -4.426 -25.700 1.00 61.25 86 THR A CA 1
ATOM 685 C C . THR A 1 86 ? 12.532 -4.581 -24.839 1.00 61.25 86 THR A C 1
ATOM 687 O O . THR A 1 86 ? 11.429 -4.244 -25.260 1.00 61.25 86 THR A O 1
ATOM 690 N N . ALA A 1 87 ? 12.688 -5.195 -23.666 1.00 70.69 87 ALA A N 1
ATOM 691 C CA . ALA A 1 87 ? 11.582 -5.384 -22.739 1.00 70.69 87 ALA A CA 1
ATOM 692 C C . ALA A 1 87 ? 11.095 -4.004 -22.277 1.00 70.69 87 ALA A C 1
ATOM 694 O O . ALA A 1 87 ? 11.727 -3.372 -21.430 1.00 70.69 87 ALA A O 1
ATOM 695 N N . VAL A 1 88 ? 10.015 -3.524 -22.893 1.00 81.19 88 VAL A N 1
ATOM 696 C CA . VAL A 1 88 ? 9.270 -2.357 -22.425 1.00 81.19 88 VAL A CA 1
ATOM 697 C C . VAL A 1 88 ? 8.626 -2.741 -21.102 1.00 81.19 88 VAL A C 1
ATOM 699 O O . VAL A 1 88 ? 8.005 -3.800 -21.000 1.00 81.19 88 VAL A O 1
ATOM 702 N N . ARG A 1 89 ? 8.811 -1.902 -20.086 1.00 85.75 89 ARG A N 1
ATOM 703 C CA . ARG A 1 89 ? 8.251 -2.111 -18.749 1.00 85.75 89 ARG A CA 1
ATOM 704 C C . ARG A 1 89 ? 7.218 -1.054 -18.461 1.00 85.75 89 ARG A C 1
ATOM 706 O O . ARG A 1 89 ? 7.457 0.106 -18.775 1.00 85.75 89 ARG A O 1
ATOM 713 N N . ASN A 1 90 ? 6.137 -1.441 -17.801 1.00 89.94 90 ASN A N 1
ATOM 714 C CA . ASN A 1 90 ? 5.089 -0.506 -17.430 1.00 89.94 90 ASN A CA 1
ATOM 715 C C . ASN A 1 90 ? 5.122 -0.241 -15.926 1.00 89.94 90 ASN A C 1
ATOM 717 O O . ASN A 1 90 ? 5.320 -1.152 -15.121 1.00 89.94 90 ASN A O 1
ATOM 721 N N . CYS A 1 91 ? 4.899 1.010 -15.540 1.00 92.25 91 CYS A N 1
ATOM 722 C CA . CYS A 1 91 ? 4.671 1.367 -14.154 1.00 92.25 91 CYS A CA 1
ATOM 723 C C . CYS A 1 91 ? 3.286 0.872 -13.722 1.00 92.25 91 CYS A C 1
ATOM 725 O O . CYS A 1 91 ? 2.258 1.465 -14.046 1.00 92.25 91 CYS A O 1
ATOM 727 N N . ASN A 1 92 ? 3.252 -0.213 -12.950 1.00 88.88 92 ASN A N 1
ATOM 728 C CA . ASN A 1 92 ? 2.004 -0.802 -12.451 1.00 88.88 92 ASN A CA 1
ATOM 729 C C . ASN A 1 92 ? 1.472 -0.119 -11.179 1.00 88.88 92 ASN A C 1
ATOM 731 O O . ASN A 1 92 ? 0.520 -0.593 -10.558 1.00 88.88 92 ASN A O 1
ATOM 735 N N . TRP A 1 93 ? 2.058 1.013 -10.783 1.00 88.50 93 TRP A N 1
ATOM 736 C CA . TRP A 1 93 ? 1.643 1.737 -9.591 1.00 88.50 93 TRP A CA 1
ATOM 737 C C . TRP A 1 93 ? 0.257 2.359 -9.789 1.00 88.50 93 TRP A C 1
ATOM 739 O O . TRP A 1 93 ? 0.120 3.327 -10.532 1.00 88.50 93 TRP A O 1
ATOM 749 N N . ARG A 1 94 ? -0.776 1.782 -9.152 1.00 77.50 94 ARG A N 1
ATOM 750 C CA . ARG A 1 94 ? -2.186 2.245 -9.160 1.00 77.50 94 ARG A CA 1
ATOM 751 C C . ARG A 1 94 ? -2.610 2.932 -10.469 1.00 77.50 94 ARG A C 1
ATOM 753 O O . ARG A 1 94 ? -2.999 4.096 -10.467 1.00 77.50 94 ARG A O 1
ATOM 760 N N . TYR A 1 95 ? -2.568 2.182 -11.570 1.00 73.12 95 TYR A N 1
ATOM 761 C CA . TYR A 1 95 ? -3.044 2.630 -12.887 1.00 73.12 95 TYR A CA 1
ATOM 762 C C . TYR A 1 95 ? -2.202 3.720 -13.571 1.00 73.12 95 TYR A C 1
ATOM 764 O O . TYR A 1 95 ? -2.691 4.339 -14.509 1.00 73.12 95 TYR A O 1
ATOM 772 N N . CYS A 1 96 ? -0.954 3.949 -13.151 1.00 90.38 96 CYS A N 1
ATOM 773 C CA . CYS A 1 96 ? -0.041 4.851 -13.856 1.00 90.38 96 CYS A CA 1
ATOM 774 C C . CYS A 1 96 ? 0.151 4.419 -15.320 1.00 90.38 96 CYS A C 1
ATOM 776 O O . CYS A 1 96 ? -0.126 5.189 -16.233 1.00 90.38 96 CYS A O 1
ATOM 778 N N . GLY A 1 97 ? 0.572 3.173 -15.551 1.00 90.25 97 GLY A N 1
ATOM 779 C CA . GLY A 1 97 ? 0.634 2.567 -16.882 1.00 90.25 97 GLY A CA 1
ATOM 780 C C . GLY A 1 97 ? 1.705 3.133 -17.819 1.00 90.25 97 GLY A C 1
ATOM 781 O O . GLY A 1 97 ? 1.805 2.659 -18.947 1.00 90.25 97 GLY A O 1
ATOM 782 N N . GLU A 1 98 ? 2.512 4.106 -17.382 1.00 93.75 98 GLU A N 1
ATOM 783 C CA . GLU A 1 98 ? 3.597 4.665 -18.194 1.00 93.75 98 GLU A CA 1
ATOM 784 C C . GLU A 1 98 ? 4.639 3.601 -18.553 1.00 93.75 98 GLU A C 1
ATOM 786 O O . GLU A 1 98 ? 4.999 2.763 -17.724 1.00 93.75 98 GLU A O 1
ATOM 791 N N . ALA A 1 99 ? 5.119 3.649 -19.795 1.00 92.94 99 ALA A N 1
ATOM 792 C CA . ALA A 1 99 ? 6.027 2.669 -20.371 1.00 92.94 99 ALA A CA 1
ATOM 793 C C . ALA A 1 99 ? 7.469 3.196 -20.426 1.00 92.94 99 ALA A C 1
ATOM 795 O O . ALA A 1 99 ? 7.711 4.335 -20.823 1.00 92.94 99 ALA A O 1
ATOM 796 N N . PHE A 1 100 ? 8.439 2.345 -20.091 1.00 92.31 100 PHE A N 1
ATOM 797 C CA . PHE A 1 100 ? 9.850 2.707 -19.966 1.00 92.31 100 PHE A CA 1
ATOM 798 C C . PHE A 1 100 ? 10.765 1.727 -20.700 1.00 92.31 100 PHE A C 1
ATOM 800 O O . PHE A 1 100 ? 10.572 0.507 -20.668 1.00 92.31 100 PHE A O 1
ATOM 807 N N . HIS A 1 101 ? 11.829 2.267 -21.300 1.00 86.50 101 HIS A N 1
ATOM 808 C CA . HIS A 1 101 ? 12.872 1.511 -22.001 1.00 86.50 101 HIS A CA 1
ATOM 809 C C . HIS A 1 101 ? 14.084 1.226 -21.100 1.00 86.50 101 HIS A C 1
ATOM 811 O O . HIS A 1 101 ? 15.236 1.353 -21.514 1.00 86.50 101 HIS A O 1
ATOM 817 N N . GLY A 1 102 ? 13.839 0.837 -19.849 1.00 86.88 102 GLY A N 1
ATOM 818 C CA . GLY A 1 102 ? 14.903 0.476 -18.917 1.00 86.88 102 GLY A CA 1
ATOM 819 C C . GLY A 1 102 ? 14.440 0.395 -17.469 1.00 86.88 102 GLY A C 1
ATOM 820 O O . GLY A 1 102 ? 13.503 1.076 -17.062 1.00 86.88 102 GLY A O 1
ATOM 821 N N . ALA A 1 103 ? 15.134 -0.433 -16.685 1.00 90.12 103 ALA A N 1
ATOM 822 C CA . ALA A 1 103 ? 14.881 -0.584 -15.254 1.00 90.12 103 ALA A CA 1
ATOM 823 C C . ALA A 1 103 ? 15.106 0.733 -14.494 1.00 90.12 103 ALA A C 1
ATOM 825 O O . ALA A 1 103 ? 14.240 1.156 -13.739 1.00 90.12 103 ALA A O 1
ATOM 826 N N . GLU A 1 104 ? 16.224 1.415 -14.753 1.00 92.81 104 GLU A N 1
ATOM 827 C CA . GLU A 1 104 ? 16.581 2.660 -14.058 1.00 92.81 104 GLU A CA 1
ATOM 828 C C . GLU A 1 104 ? 15.583 3.794 -14.303 1.00 92.81 104 GLU A C 1
ATOM 830 O O . GLU A 1 104 ? 15.257 4.530 -13.379 1.00 92.81 104 GLU A O 1
ATOM 835 N N . GLN A 1 105 ? 15.057 3.916 -15.526 1.00 93.88 105 GLN A N 1
ATOM 836 C CA . GLN A 1 105 ? 14.051 4.934 -15.845 1.00 93.88 105 GLN A CA 1
ATOM 837 C C . GLN A 1 105 ? 12.737 4.671 -15.105 1.00 93.88 105 GLN A C 1
ATOM 839 O O . GLN A 1 105 ? 12.148 5.601 -14.562 1.00 93.88 105 GLN A O 1
ATOM 844 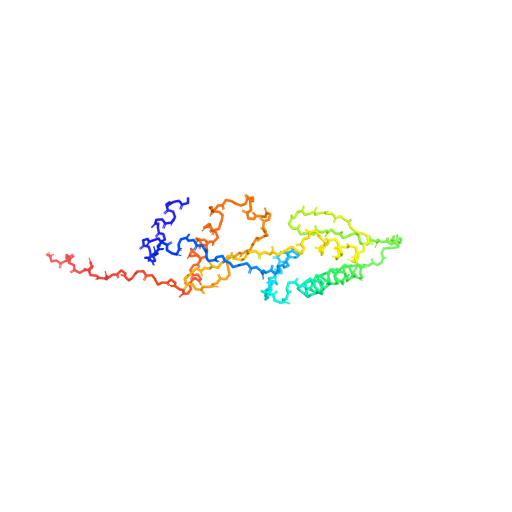N N . LEU A 1 106 ? 12.317 3.402 -15.024 1.00 93.81 106 LEU A N 1
ATOM 845 C CA . LEU A 1 106 ? 11.144 3.007 -14.248 1.00 93.81 106 LEU A CA 1
ATOM 846 C C . LEU A 1 106 ? 11.342 3.283 -12.749 1.00 93.81 106 LEU A C 1
ATOM 848 O O . LEU A 1 106 ? 10.454 3.842 -12.111 1.00 93.81 106 LEU A O 1
ATOM 852 N N . VAL A 1 107 ? 12.501 2.925 -12.187 1.00 94.50 107 VAL A N 1
ATOM 853 C CA . VAL A 1 107 ? 12.820 3.195 -10.774 1.00 94.50 107 VAL A CA 1
ATOM 854 C C . VAL A 1 107 ? 12.797 4.698 -10.503 1.00 94.50 107 VAL A C 1
ATOM 856 O O . VAL A 1 107 ? 12.127 5.129 -9.569 1.00 94.50 107 VAL A O 1
ATOM 859 N N . ALA A 1 108 ? 13.465 5.500 -11.337 1.00 94.25 108 ALA A N 1
ATOM 860 C CA . ALA A 1 108 ? 13.495 6.953 -11.193 1.00 94.25 108 ALA A CA 1
ATOM 861 C C . ALA A 1 108 ? 12.085 7.561 -11.243 1.00 94.25 108 ALA A C 1
ATOM 863 O O . ALA A 1 108 ? 11.731 8.342 -10.363 1.00 94.25 108 ALA A O 1
ATOM 864 N N . HIS A 1 109 ? 11.258 7.143 -12.207 1.00 94.31 109 HIS A N 1
ATOM 865 C CA . HIS A 1 109 ? 9.859 7.559 -12.292 1.00 94.31 109 HIS A CA 1
ATOM 866 C C . HIS A 1 109 ? 9.079 7.204 -11.018 1.00 94.31 109 HIS A C 1
ATOM 868 O O . HIS A 1 109 ? 8.400 8.057 -10.454 1.00 94.31 109 HIS A O 1
ATOM 874 N N . ILE A 1 110 ? 9.208 5.973 -10.509 1.00 93.19 110 ILE A N 1
ATOM 875 C CA . ILE A 1 110 ? 8.517 5.554 -9.280 1.00 93.19 110 ILE A CA 1
ATOM 876 C C . ILE A 1 110 ? 8.948 6.397 -8.085 1.00 93.19 110 ILE A C 1
ATOM 878 O O . ILE A 1 110 ? 8.107 6.838 -7.300 1.00 93.19 110 ILE A O 1
ATOM 882 N N . MET A 1 111 ? 10.246 6.649 -7.953 1.00 92.25 111 MET A N 1
ATOM 883 C CA . MET A 1 111 ? 10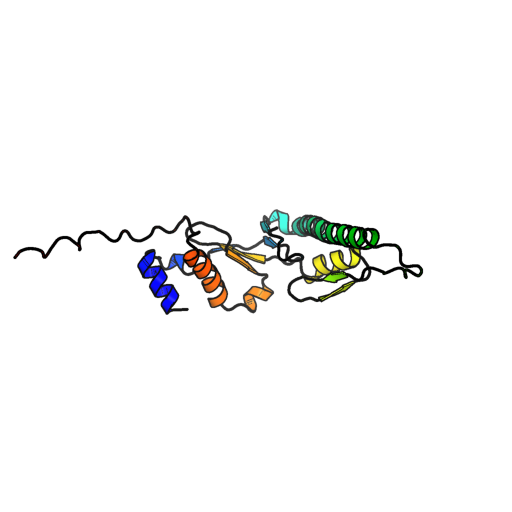.769 7.451 -6.855 1.00 92.25 111 MET A CA 1
ATOM 884 C C . MET A 1 111 ? 10.370 8.924 -6.949 1.00 92.25 111 MET A C 1
ATOM 886 O O . MET A 1 111 ? 10.249 9.585 -5.921 1.00 92.25 111 MET A O 1
ATOM 890 N N . GLN A 1 112 ? 10.141 9.438 -8.152 1.00 91.00 112 GLN A N 1
ATOM 891 C CA . GLN A 1 112 ? 9.741 10.823 -8.358 1.00 91.00 112 GLN A CA 1
ATOM 892 C C . GLN A 1 112 ? 8.231 11.030 -8.183 1.00 91.00 112 GLN A C 1
ATOM 894 O O . GLN A 1 112 ? 7.814 11.948 -7.481 1.00 91.00 112 GLN A O 1
ATOM 899 N N . GLU A 1 113 ? 7.417 10.172 -8.795 1.00 90.00 113 GLU A N 1
ATOM 900 C CA . GLU A 1 113 ? 5.970 10.379 -8.908 1.00 90.00 113 GLU A CA 1
ATOM 901 C C . GLU A 1 113 ? 5.173 9.656 -7.814 1.00 90.00 113 GLU A C 1
ATOM 903 O O . GLU A 1 113 ? 4.104 10.115 -7.404 1.00 90.00 113 GLU A O 1
ATOM 908 N N . HIS A 1 114 ? 5.692 8.531 -7.307 1.00 90.06 114 HIS A N 1
ATOM 909 C CA . HIS A 1 114 ? 4.915 7.600 -6.482 1.00 90.06 114 HIS A CA 1
ATOM 910 C C . HIS A 1 114 ? 5.452 7.392 -5.064 1.00 90.06 114 HIS A C 1
ATOM 912 O O . HIS A 1 114 ? 4.690 6.982 -4.184 1.00 90.06 114 HIS A O 1
ATOM 918 N N . ALA A 1 115 ? 6.726 7.696 -4.801 1.00 88.94 115 ALA A N 1
ATOM 919 C CA . ALA A 1 115 ? 7.360 7.572 -3.484 1.00 88.94 115 ALA A CA 1
ATOM 920 C C . ALA A 1 115 ? 6.960 8.701 -2.516 1.00 88.94 115 ALA A C 1
ATOM 922 O O . ALA A 1 115 ? 7.789 9.406 -1.938 1.00 88.94 115 ALA A O 1
ATOM 923 N N . VAL A 1 116 ? 5.656 8.862 -2.325 1.00 87.38 116 VAL A N 1
ATOM 924 C CA . VAL A 1 116 ? 5.065 9.863 -1.442 1.00 87.38 116 VAL A CA 1
ATOM 925 C C . VAL A 1 116 ? 4.811 9.279 -0.059 1.00 87.38 116 VAL A C 1
ATOM 927 O O . VAL A 1 116 ? 4.493 8.099 0.102 1.00 87.38 116 VAL A O 1
ATOM 930 N N . VAL A 1 117 ? 4.902 10.138 0.956 1.00 87.81 117 VAL A N 1
ATOM 931 C CA . VAL A 1 117 ? 4.522 9.771 2.319 1.00 87.81 117 VAL A CA 1
ATOM 932 C C . VAL A 1 117 ? 3.029 9.445 2.364 1.00 87.81 117 VAL A C 1
ATOM 934 O O . VAL A 1 117 ? 2.181 10.212 1.903 1.00 87.81 117 VAL A O 1
ATOM 937 N N . ALA A 1 118 ? 2.724 8.294 2.946 1.00 89.88 118 ALA A N 1
ATOM 938 C CA . ALA A 1 118 ? 1.387 7.806 3.193 1.00 89.88 118 ALA A CA 1
ATOM 939 C C . ALA A 1 118 ? 1.000 7.962 4.666 1.00 89.88 118 ALA A C 1
ATOM 941 O O . ALA A 1 118 ? 1.832 7.912 5.578 1.00 89.88 118 ALA A O 1
ATOM 942 N N . VAL A 1 119 ? -0.300 8.103 4.877 1.00 89.75 119 VAL A N 1
ATOM 943 C CA . VAL A 1 119 ? -0.974 7.910 6.153 1.00 89.75 119 VAL A CA 1
ATOM 944 C C . VAL A 1 119 ? -1.500 6.485 6.181 1.00 89.75 119 VAL A C 1
ATOM 946 O O . VAL A 1 119 ? -2.127 6.019 5.229 1.00 89.75 119 VAL A O 1
ATOM 949 N N . VAL A 1 120 ? -1.236 5.780 7.274 1.00 91.56 120 VAL A N 1
ATOM 950 C CA . VAL A 1 120 ? -1.782 4.447 7.521 1.00 91.56 120 VAL A CA 1
ATOM 951 C C . VAL A 1 120 ? -3.010 4.546 8.408 1.00 91.56 120 VAL A C 1
ATOM 953 O O . VAL A 1 120 ? -3.048 5.337 9.349 1.00 91.56 120 VAL A O 1
ATOM 956 N N . ALA A 1 121 ? -3.992 3.704 8.128 1.00 91.62 121 ALA A N 1
ATOM 957 C CA . ALA A 1 121 ? -5.134 3.472 8.984 1.00 91.62 121 ALA A CA 1
ATOM 958 C C . ALA A 1 121 ? -4.919 2.173 9.757 1.00 91.62 121 ALA A C 1
ATOM 960 O O . ALA A 1 121 ? -4.562 1.131 9.190 1.00 91.62 121 ALA A O 1
ATOM 961 N N . ARG A 1 122 ? -5.145 2.244 11.066 1.00 92.56 122 ARG A N 1
ATOM 962 C CA . ARG A 1 122 ? -5.108 1.105 11.974 1.00 92.56 122 ARG A CA 1
ATOM 963 C C . ARG A 1 122 ? -6.454 0.889 12.632 1.00 92.56 122 ARG A C 1
ATOM 965 O O . ARG A 1 122 ? -7.216 1.826 12.861 1.00 92.56 122 ARG A O 1
ATOM 972 N N . CYS A 1 123 ? -6.721 -0.364 12.961 1.00 92.38 123 CYS A N 1
ATOM 973 C CA . CYS A 1 123 ? -7.828 -0.716 13.823 1.00 92.38 123 CYS A CA 1
ATOM 974 C C . CYS A 1 123 ? -7.597 -0.133 15.232 1.00 92.38 123 CYS A C 1
ATOM 976 O O . CYS A 1 123 ? -6.578 -0.457 15.834 1.00 92.38 123 CYS A O 1
ATOM 978 N N . PRO A 1 124 ? -8.527 0.651 15.799 1.00 92.12 124 PRO A N 1
ATOM 979 C CA . PRO A 1 124 ? -8.368 1.241 17.131 1.00 92.12 124 PRO A CA 1
ATOM 980 C C . PRO A 1 124 ? -8.482 0.211 18.269 1.00 92.12 124 PRO A C 1
ATOM 982 O O . PRO A 1 124 ? -8.087 0.490 19.393 1.00 92.12 124 PRO A O 1
ATOM 985 N N . ALA A 1 125 ? -9.023 -0.983 17.996 1.00 91.12 125 ALA A N 1
ATOM 986 C CA . ALA A 1 125 ? -9.213 -2.027 19.005 1.00 91.12 125 ALA A CA 1
ATOM 987 C C . ALA A 1 125 ? -8.015 -2.987 19.122 1.00 91.12 125 ALA A C 1
ATOM 989 O O . ALA A 1 125 ? -7.762 -3.529 20.194 1.00 91.12 125 ALA A O 1
ATOM 990 N N . CYS A 1 126 ? -7.294 -3.242 18.024 1.00 91.69 126 CYS A N 1
ATOM 991 C CA . CYS A 1 126 ? -6.183 -4.205 17.997 1.00 91.69 126 CYS A CA 1
ATOM 992 C C . CYS A 1 126 ? -4.908 -3.688 17.319 1.00 91.69 126 CYS A C 1
ATOM 994 O O . CYS A 1 126 ? -3.960 -4.450 17.158 1.00 91.69 126 CYS A O 1
ATOM 996 N N . GLU A 1 127 ? -4.890 -2.429 16.875 1.00 91.25 127 GLU A N 1
ATOM 997 C CA . GLU A 1 127 ? -3.770 -1.777 16.179 1.00 91.25 127 GLU A CA 1
ATOM 998 C C . GLU A 1 127 ? -3.341 -2.441 14.856 1.00 91.25 127 GLU A C 1
ATOM 1000 O O . GLU A 1 127 ? -2.324 -2.069 14.258 1.00 91.25 127 GLU A O 1
ATOM 1005 N N . ALA A 1 128 ? -4.133 -3.389 14.343 1.00 90.81 128 ALA A N 1
ATOM 1006 C CA . ALA A 1 128 ? -3.881 -4.026 13.057 1.00 90.81 128 ALA A CA 1
ATOM 1007 C C . ALA A 1 128 ? -3.895 -2.994 11.922 1.00 90.81 128 ALA A C 1
ATOM 1009 O O . ALA A 1 128 ? -4.743 -2.101 11.882 1.00 90.81 128 ALA A O 1
ATOM 1010 N N . PHE A 1 129 ? -2.968 -3.138 10.977 1.00 90.94 129 PHE A N 1
ATOM 1011 C CA . PHE A 1 129 ? -2.967 -2.357 9.745 1.00 90.94 129 PHE A CA 1
ATOM 1012 C C . PHE A 1 129 ? -4.188 -2.732 8.900 1.00 90.94 129 PHE A C 1
ATOM 1014 O O . PHE A 1 129 ? -4.352 -3.899 8.550 1.00 90.94 129 PHE A O 1
ATOM 1021 N N . ILE A 1 130 ? -5.024 -1.749 8.565 1.00 91.25 130 ILE A N 1
ATOM 1022 C CA . ILE A 1 130 ? -6.216 -1.966 7.727 1.00 91.25 130 ILE A CA 1
ATOM 1023 C C . ILE A 1 130 ? -6.109 -1.281 6.361 1.00 91.25 130 ILE A C 1
ATOM 1025 O O . ILE A 1 130 ? -6.872 -1.595 5.453 1.00 91.25 130 ILE A O 1
ATOM 1029 N N . GLY A 1 131 ? -5.168 -0.348 6.195 1.00 90.38 131 GLY A N 1
ATOM 1030 C CA . GLY A 1 131 ? -4.942 0.325 4.923 1.00 90.38 131 GLY A CA 1
ATOM 1031 C C . GLY A 1 131 ? -3.942 1.470 5.010 1.00 90.38 131 GLY A C 1
ATOM 1032 O O . GLY A 1 131 ? -3.487 1.855 6.085 1.00 90.38 131 GLY A O 1
ATOM 1033 N N . ALA A 1 132 ? -3.612 2.035 3.854 1.00 90.31 132 ALA A N 1
ATOM 1034 C CA . ALA A 1 132 ? -2.785 3.228 3.735 1.00 90.31 132 ALA A CA 1
ATOM 1035 C C . ALA A 1 132 ? -3.235 4.067 2.541 1.00 90.31 132 ALA A C 1
ATOM 1037 O O . ALA A 1 132 ? -3.798 3.528 1.587 1.00 90.31 132 ALA A O 1
ATOM 1038 N N . ALA A 1 133 ? -2.967 5.366 2.575 1.00 87.75 133 ALA A N 1
ATOM 1039 C CA . ALA A 1 133 ? -3.209 6.266 1.460 1.00 87.75 133 ALA A CA 1
ATOM 1040 C C . ALA A 1 133 ? -2.233 7.443 1.498 1.00 87.75 133 ALA A C 1
ATOM 1042 O O . ALA A 1 133 ? -1.844 7.897 2.572 1.00 87.75 133 ALA A O 1
ATOM 1043 N N . THR A 1 134 ? -1.838 7.949 0.337 1.00 86.00 134 THR A N 1
ATOM 1044 C CA . THR A 1 134 ? -1.086 9.208 0.243 1.00 86.00 134 THR A CA 1
ATOM 1045 C C . THR A 1 134 ? -1.983 10.395 0.592 1.00 86.00 134 THR A C 1
ATOM 1047 O O . THR A 1 134 ? -3.207 10.283 0.566 1.00 86.00 134 THR A O 1
ATOM 1050 N N . THR A 1 135 ? -1.405 11.566 0.862 1.00 78.69 135 THR A N 1
ATOM 1051 C CA . THR A 1 135 ? -2.195 12.787 1.111 1.00 78.69 135 THR A CA 1
ATOM 1052 C C . THR A 1 135 ? -3.163 13.096 -0.037 1.00 78.69 135 THR A C 1
ATOM 1054 O O . THR A 1 135 ? -4.311 13.444 0.213 1.00 78.69 135 THR A O 1
ATOM 1057 N N . LYS A 1 136 ? -2.732 12.907 -1.293 1.00 81.44 136 LYS A N 1
ATOM 1058 C CA . LYS A 1 136 ? -3.573 13.097 -2.488 1.00 81.44 136 LYS A CA 1
ATOM 1059 C C . LYS A 1 136 ? -4.733 12.101 -2.542 1.00 81.44 136 LYS A C 1
ATOM 1061 O O . LYS A 1 136 ? -5.834 12.441 -2.959 1.00 81.44 136 LYS A O 1
ATOM 1066 N N . GLU A 1 137 ? -4.486 10.861 -2.135 1.00 83.69 137 GLU A N 1
ATOM 1067 C CA . GLU A 1 137 ? -5.526 9.838 -2.058 1.00 83.69 137 GLU A CA 1
ATOM 1068 C C . GLU A 1 137 ? -6.487 10.118 -0.906 1.00 83.69 137 GLU A C 1
ATOM 1070 O O . GLU A 1 137 ? -7.683 9.943 -1.070 1.00 83.69 137 GLU A O 1
ATOM 1075 N N . MET A 1 138 ? -5.995 10.613 0.230 1.00 79.50 138 MET A N 1
ATOM 1076 C CA . MET A 1 138 ? -6.838 11.003 1.358 1.00 79.50 138 MET A CA 1
ATOM 1077 C C . MET A 1 138 ? -7.763 12.172 1.039 1.00 79.50 138 MET A C 1
ATOM 1079 O O . MET A 1 138 ? -8.888 12.180 1.520 1.00 79.50 138 MET A O 1
ATOM 1083 N N . THR A 1 139 ? -7.308 13.161 0.264 1.00 77.81 139 THR A N 1
ATOM 1084 C CA . THR A 1 139 ? -8.167 14.281 -0.144 1.00 77.81 139 THR A CA 1
ATOM 1085 C C . THR A 1 139 ? -9.226 13.856 -1.157 1.00 77.81 139 THR A C 1
ATOM 1087 O O . THR A 1 139 ? -10.292 14.463 -1.204 1.00 77.81 139 THR A O 1
ATOM 1090 N N . ALA A 1 140 ? -8.945 12.825 -1.958 1.00 78.81 140 ALA A N 1
ATOM 1091 C CA . ALA A 1 140 ? -9.920 12.217 -2.861 1.00 78.81 140 ALA A CA 1
ATOM 1092 C C . ALA A 1 140 ? -10.870 11.244 -2.136 1.00 78.81 140 ALA A C 1
ATOM 1094 O O . ALA A 1 140 ? -12.024 11.097 -2.535 1.00 78.81 140 ALA A O 1
ATOM 1095 N N . ALA A 1 141 ? -10.388 10.593 -1.078 1.00 73.88 141 ALA A N 1
ATOM 1096 C CA . ALA A 1 141 ? -11.133 9.628 -0.290 1.00 73.88 141 ALA A CA 1
ATOM 1097 C C . ALA A 1 141 ? -12.183 10.311 0.589 1.00 73.88 141 ALA A C 1
ATOM 1099 O O . ALA A 1 141 ? -11.907 11.273 1.308 1.00 73.88 141 ALA A O 1
ATOM 1100 N N . SER A 1 142 ? -13.398 9.765 0.606 1.00 75.19 142 SER A N 1
ATOM 1101 C CA . SER A 1 142 ? -14.391 10.173 1.602 1.00 75.19 142 SER A CA 1
ATOM 1102 C C . SER A 1 142 ? -14.077 9.535 2.961 1.00 75.19 142 SER A C 1
ATOM 1104 O O . SER A 1 142 ? -13.531 8.432 3.032 1.00 75.19 142 SER A O 1
ATOM 1106 N N . ALA A 1 143 ? -14.499 10.168 4.061 1.00 73.00 143 ALA A N 1
ATOM 1107 C CA . ALA A 1 143 ? -14.410 9.567 5.399 1.00 73.00 143 ALA A CA 1
ATOM 1108 C C . ALA A 1 143 ? -15.052 8.159 5.472 1.00 73.00 143 ALA A C 1
ATOM 1110 O O . ALA A 1 143 ? -14.642 7.332 6.288 1.00 73.00 143 ALA A O 1
ATOM 1111 N N . GLY A 1 144 ? -16.013 7.863 4.586 1.00 80.00 144 GLY A N 1
ATOM 1112 C CA . GLY A 1 144 ? -16.669 6.561 4.489 1.00 80.00 144 GLY A CA 1
ATOM 1113 C C . GLY A 1 144 ? -15.769 5.428 3.982 1.00 80.00 144 GLY A C 1
ATOM 1114 O O . GLY A 1 144 ? -15.992 4.280 4.356 1.00 80.00 144 GLY A O 1
ATOM 1115 N N . GLU A 1 145 ? -14.727 5.707 3.192 1.00 84.62 145 GLU A N 1
ATOM 1116 C CA . GLU A 1 145 ? -13.842 4.654 2.661 1.00 84.62 145 GLU A CA 1
ATOM 1117 C C . GLU A 1 145 ? -12.990 4.016 3.764 1.00 84.62 145 GLU A C 1
ATOM 1119 O O . GLU A 1 145 ? -12.856 2.794 3.845 1.00 84.62 145 GLU A O 1
ATOM 1124 N N . TRP A 1 146 ? -12.476 4.833 4.681 1.00 85.25 146 TRP A N 1
ATOM 1125 C CA . TRP A 1 146 ? -11.716 4.359 5.837 1.00 85.25 146 TRP A CA 1
ATOM 1126 C C . TRP A 1 146 ? -12.573 3.570 6.820 1.00 85.25 146 TRP A C 1
ATOM 1128 O O . TRP A 1 146 ? -12.142 2.539 7.341 1.00 85.25 146 TRP A O 1
ATOM 1138 N N . GLN A 1 147 ? -13.806 4.031 7.040 1.00 86.00 147 GLN A N 1
ATOM 1139 C CA . GLN A 1 147 ? -14.786 3.287 7.823 1.00 86.00 147 GLN A CA 1
ATOM 1140 C C . GLN A 1 147 ? -15.091 1.941 7.169 1.00 86.00 147 GLN A C 1
ATOM 1142 O O . GLN A 1 147 ? -15.165 0.935 7.865 1.00 86.00 147 GLN A O 1
ATOM 1147 N N . TYR A 1 148 ? -15.206 1.889 5.841 1.00 88.38 148 TYR A N 1
ATOM 1148 C CA . TYR A 1 148 ? -15.451 0.641 5.128 1.00 88.38 148 TYR A CA 1
ATOM 1149 C C . TYR A 1 148 ? -14.325 -0.380 5.334 1.00 88.38 148 TYR A C 1
ATOM 1151 O O . TYR A 1 148 ? -14.607 -1.537 5.644 1.00 88.38 148 TYR A O 1
ATOM 1159 N N . LEU A 1 149 ? -13.059 0.045 5.247 1.00 88.75 149 LEU A N 1
ATOM 1160 C CA . LEU A 1 149 ? -11.908 -0.821 5.538 1.00 88.75 149 LEU A CA 1
ATOM 1161 C C . LEU A 1 149 ? -11.943 -1.352 6.976 1.00 88.75 149 LEU A C 1
ATOM 1163 O O . LEU A 1 149 ? -11.716 -2.541 7.207 1.00 88.75 149 LEU A O 1
ATOM 1167 N N . LEU A 1 150 ? -12.281 -0.491 7.939 1.00 89.81 150 LEU A N 1
ATOM 1168 C CA . LEU A 1 150 ? -12.389 -0.885 9.341 1.00 89.81 150 LEU A CA 1
ATOM 1169 C C . LEU A 1 150 ? -13.528 -1.889 9.567 1.00 89.81 150 LEU A C 1
ATOM 1171 O O . LEU A 1 150 ? -13.339 -2.900 10.240 1.00 89.81 150 LEU A O 1
ATOM 1175 N N . MET A 1 151 ? -14.694 -1.649 8.966 1.00 88.81 151 MET A N 1
ATOM 1176 C CA . MET A 1 151 ? -15.833 -2.565 9.055 1.00 88.81 151 MET A CA 1
ATOM 1177 C C . MET A 1 151 ? -15.536 -3.903 8.376 1.00 88.81 151 MET A C 1
ATOM 1179 O O . MET A 1 151 ? -15.935 -4.941 8.895 1.00 88.81 151 MET A O 1
ATOM 1183 N N . GLY A 1 152 ? -14.800 -3.904 7.261 1.00 89.31 152 GLY A N 1
ATOM 1184 C CA . GLY A 1 152 ? -14.314 -5.129 6.626 1.00 89.31 152 GLY A CA 1
ATOM 1185 C C . GLY A 1 152 ? -13.402 -5.938 7.552 1.00 89.31 152 GLY A C 1
ATOM 1186 O O . GLY A 1 152 ? -13.566 -7.150 7.668 1.00 89.31 152 GLY A O 1
ATOM 1187 N N . HIS A 1 153 ? -12.498 -5.269 8.275 1.00 92.50 153 HIS A N 1
ATOM 1188 C CA . HIS A 1 153 ? -11.644 -5.912 9.277 1.00 92.50 153 HIS A CA 1
ATOM 1189 C C . HIS A 1 153 ? -12.437 -6.493 10.461 1.00 92.50 153 HIS A C 1
ATOM 1191 O O . HIS A 1 153 ? -12.115 -7.573 10.951 1.00 92.50 153 HIS A O 1
ATOM 1197 N N . TYR A 1 154 ? -13.489 -5.813 10.921 1.00 91.31 154 TYR A N 1
ATOM 1198 C CA . TYR A 1 154 ? -14.370 -6.352 11.962 1.00 91.31 154 TYR A CA 1
ATOM 1199 C C . TYR A 1 154 ? -15.191 -7.539 11.463 1.00 91.31 154 TYR A C 1
ATOM 1201 O O . TYR A 1 154 ? -15.236 -8.575 12.124 1.00 91.31 154 TYR A O 1
ATOM 1209 N N . GLY A 1 155 ? -15.782 -7.418 10.274 1.00 87.38 155 GLY A N 1
ATOM 1210 C CA . GLY A 1 155 ? -16.586 -8.469 9.656 1.00 87.38 155 GLY A CA 1
ATOM 1211 C C . GLY A 1 155 ? -15.793 -9.726 9.291 1.00 87.38 155 GLY A C 1
ATOM 1212 O O . GLY A 1 155 ? -16.382 -10.799 9.208 1.00 87.38 155 GLY A O 1
ATOM 1213 N N . SER A 1 156 ? -14.468 -9.633 9.120 1.00 89.50 156 SER A N 1
ATOM 1214 C CA . SER A 1 156 ? -13.623 -10.808 8.868 1.00 89.50 156 SER A CA 1
ATOM 1215 C C . SER A 1 156 ? -13.378 -11.669 10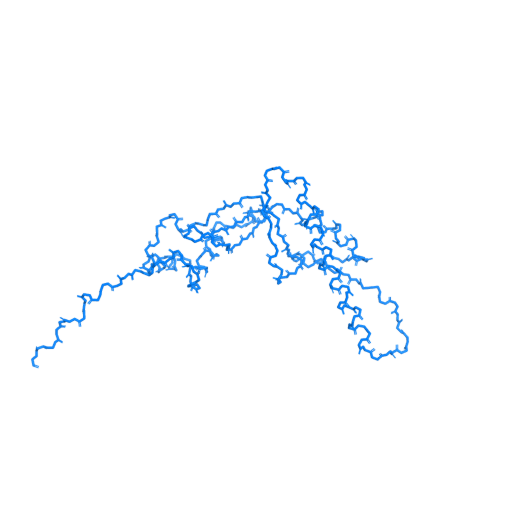.113 1.00 89.50 156 SER A C 1
ATOM 1217 O O . SER A 1 156 ? -12.842 -12.769 9.992 1.00 89.50 156 SER A O 1
ATOM 1219 N N . GLY A 1 157 ? -13.715 -11.177 11.313 1.00 85.81 157 GLY A N 1
ATOM 1220 C CA . GLY A 1 157 ? -13.450 -11.869 12.578 1.00 85.81 157 GLY A CA 1
ATOM 1221 C C . GLY A 1 157 ? -11.967 -11.923 12.970 1.00 85.81 157 GLY A C 1
ATOM 1222 O O . GLY A 1 157 ? -11.619 -12.542 13.970 1.00 85.81 157 GLY A O 1
ATOM 1223 N N . GLN A 1 158 ? -11.079 -11.261 12.222 1.00 86.94 158 GLN A N 1
ATOM 1224 C CA . GLN A 1 158 ? -9.636 -11.244 12.499 1.00 86.94 158 GLN A CA 1
ATOM 1225 C C . GLN A 1 158 ? -9.243 -10.226 13.580 1.00 86.94 158 GLN A C 1
ATOM 1227 O O . GLN A 1 158 ? -8.079 -10.151 13.982 1.00 86.94 158 GLN A O 1
ATOM 1232 N N . CYS A 1 159 ? -10.194 -9.416 14.051 1.00 90.31 159 CYS A N 1
ATOM 1233 C CA . CYS A 1 159 ? -9.929 -8.404 15.058 1.00 90.31 159 CYS A CA 1
ATOM 1234 C C . CYS A 1 159 ? -9.828 -9.018 16.461 1.00 90.31 159 CYS A C 1
ATOM 1236 O O . CYS A 1 159 ? -10.831 -9.232 17.134 1.00 90.31 159 CYS A O 1
ATOM 1238 N N . GLN A 1 160 ? -8.600 -9.231 16.935 1.00 86.25 160 GLN A N 1
ATOM 1239 C CA . GLN A 1 160 ? -8.323 -9.787 18.270 1.00 86.25 160 GLN A CA 1
ATOM 1240 C C . GLN A 1 160 ? -8.761 -8.876 19.432 1.00 86.25 160 GLN A C 1
ATOM 1242 O O . GLN A 1 160 ? -8.866 -9.328 20.569 1.00 86.25 160 GLN A O 1
ATOM 1247 N N . GLY A 1 161 ? -8.997 -7.590 19.154 1.00 82.56 161 GLY A N 1
ATOM 1248 C CA . GLY A 1 161 ? -9.465 -6.615 20.141 1.00 82.56 161 GLY A CA 1
ATOM 1249 C C . GLY A 1 161 ? -10.973 -6.669 20.379 1.00 82.56 161 GLY A C 1
ATOM 1250 O O . GLY A 1 161 ? -11.450 -6.146 21.385 1.00 82.56 161 GLY A O 1
ATOM 1251 N N . LEU A 1 162 ? -11.731 -7.309 19.481 1.00 84.94 162 LEU A N 1
ATOM 1252 C CA . LEU A 1 162 ? -13.171 -7.449 19.640 1.00 84.94 162 LEU A CA 1
ATOM 1253 C C . LEU A 1 162 ? -13.498 -8.675 20.479 1.00 84.94 162 LEU A C 1
ATOM 1255 O O . LEU A 1 162 ? -13.055 -9.788 20.201 1.00 84.94 162 LEU A O 1
ATOM 1259 N N . LYS A 1 163 ? -14.334 -8.469 21.493 1.00 80.12 163 LYS A N 1
ATOM 1260 C CA . LYS A 1 163 ? -14.954 -9.553 22.246 1.00 80.12 163 LYS A CA 1
ATOM 1261 C C . LYS A 1 163 ? -16.425 -9.593 21.850 1.00 80.12 163 LYS A C 1
ATOM 1263 O O . LYS A 1 163 ? -17.088 -8.565 21.980 1.00 80.12 163 LYS A O 1
ATOM 1268 N N . PRO A 1 164 ? -16.946 -10.731 21.358 1.00 77.38 164 PRO A N 1
ATOM 1269 C CA . PRO A 1 164 ? -18.379 -10.874 21.160 1.00 77.38 164 PRO A CA 1
ATOM 1270 C C . PRO A 1 164 ? -19.087 -10.571 22.476 1.00 77.38 164 PRO A C 1
ATOM 1272 O O . PRO A 1 164 ? -18.627 -11.001 23.543 1.00 77.38 164 PRO A O 1
ATOM 1275 N N . ARG A 1 165 ? -20.203 -9.847 22.411 1.00 77.44 165 ARG A N 1
ATOM 1276 C CA . ARG A 1 165 ? -21.065 -9.689 23.575 1.00 77.44 165 ARG A CA 1
ATOM 1277 C C . ARG A 1 165 ? -21.452 -11.089 24.046 1.00 77.44 165 ARG A C 1
ATOM 1279 O O . ARG A 1 165 ? -21.983 -11.878 23.267 1.00 77.44 165 ARG A O 1
ATOM 1286 N N . LYS A 1 166 ? -21.162 -11.413 25.310 1.00 71.88 166 LYS A N 1
ATOM 1287 C CA . LYS A 1 166 ? -21.699 -12.629 25.923 1.00 71.88 166 LYS A CA 1
ATOM 1288 C C . LYS A 1 166 ? -23.211 -12.467 25.923 1.00 71.88 166 LYS A C 1
ATOM 1290 O O . LYS A 1 166 ? -23.735 -11.632 26.657 1.00 71.88 166 LYS A O 1
ATOM 1295 N N . VAL A 1 167 ? -23.893 -13.204 25.056 1.00 66.88 167 VAL A N 1
ATOM 1296 C CA . VAL A 1 167 ? -25.326 -13.411 25.206 1.00 66.88 167 VAL A CA 1
ATOM 1297 C C . VAL A 1 167 ? -25.437 -14.223 26.486 1.00 66.88 167 VAL A C 1
ATOM 1299 O O . VAL A 1 167 ? -24.950 -15.349 26.544 1.00 66.88 167 VAL A O 1
ATOM 1302 N N . SER A 1 168 ? -25.909 -13.606 27.564 1.00 60.25 168 SER A N 1
ATOM 1303 C CA . SER A 1 168 ? -26.237 -14.351 28.768 1.00 60.25 168 SER A CA 1
ATOM 1304 C C . SER A 1 168 ? -27.303 -15.374 28.376 1.00 60.25 168 SER A C 1
ATOM 1306 O O . SER A 1 168 ? -28.377 -14.991 27.916 1.00 60.25 168 SER A O 1
ATOM 1308 N N . ASP A 1 169 ? -27.001 -16.663 28.541 1.00 55.66 169 ASP A N 1
ATOM 1309 C CA . ASP A 1 169 ? -27.919 -17.801 28.348 1.00 55.66 169 ASP A CA 1
ATOM 1310 C C . ASP A 1 169 ? -29.063 -17.814 29.390 1.00 55.66 169 ASP A C 1
ATOM 1312 O O . ASP A 1 169 ? -29.552 -18.860 29.806 1.00 55.66 169 ASP A O 1
ATOM 1316 N N . GLU A 1 170 ? -29.524 -16.651 29.846 1.00 53.2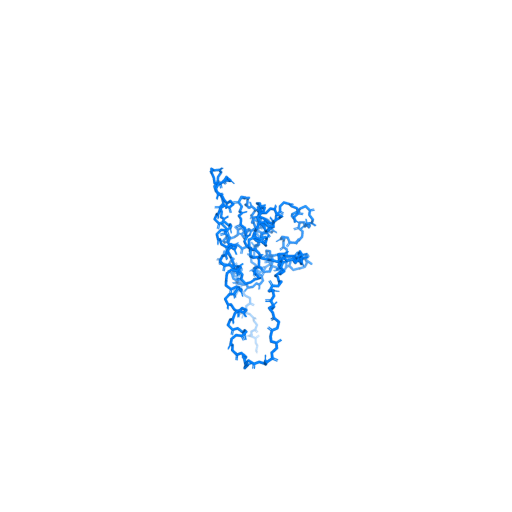5 170 GLU A N 1
ATOM 1317 C CA . GLU A 1 170 ? -30.549 -16.522 30.888 1.00 53.25 170 GLU A CA 1
ATOM 1318 C C . GLU A 1 170 ? -31.984 -16.632 30.333 1.00 53.25 170 GLU A C 1
ATOM 1320 O O . GLU A 1 170 ? -32.945 -16.366 31.046 1.00 53.25 170 GLU A O 1
ATOM 1325 N N . GLY A 1 171 ? -32.156 -17.043 29.068 1.00 53.00 171 GLY A N 1
ATOM 1326 C CA . GLY A 1 171 ? -33.451 -17.026 28.375 1.00 53.00 171 GLY A CA 1
ATOM 1327 C C . GLY A 1 171 ? -34.045 -18.368 27.930 1.00 53.00 171 GLY A C 1
ATOM 1328 O O . GLY A 1 171 ? -35.150 -18.353 27.397 1.00 53.00 171 GLY A O 1
ATOM 1329 N N . SER A 1 172 ? -33.373 -19.512 28.120 1.00 49.94 172 SER A N 1
ATOM 1330 C CA . SER A 1 172 ? -33.798 -20.794 27.505 1.00 49.94 172 SER A CA 1
ATOM 1331 C C . SER A 1 172 ? -34.189 -21.903 28.494 1.00 49.94 172 SER A C 1
ATOM 1333 O O . SER A 1 172 ? -34.121 -23.082 28.152 1.00 49.94 172 SER A O 1
ATOM 1335 N N . GLN A 1 173 ? -34.618 -21.561 29.713 1.00 52.09 173 GLN A N 1
ATOM 1336 C CA . GLN A 1 173 ? -35.201 -22.527 30.659 1.00 52.09 173 GLN A CA 1
ATOM 1337 C C . GLN A 1 173 ? -36.465 -21.981 31.338 1.00 52.09 173 GLN A C 1
ATOM 1339 O O . GLN A 1 173 ? -36.521 -21.792 32.548 1.00 52.09 173 GLN A O 1
ATOM 1344 N N . SER A 1 174 ? -37.520 -21.744 30.567 1.00 53.81 174 SER A N 1
ATOM 1345 C CA . SER A 1 174 ? -38.885 -21.802 31.092 1.00 53.81 174 SER A CA 1
ATOM 1346 C C . SER A 1 174 ? -39.825 -22.257 29.976 1.00 53.81 174 SER A C 1
ATOM 1348 O O . SER A 1 174 ? -39.617 -21.917 28.818 1.00 53.81 174 SER A O 1
ATOM 1350 N N . MET A 1 175 ? -40.841 -23.044 30.333 1.00 51.00 175 MET A N 1
ATOM 1351 C CA . MET A 1 175 ? -41.848 -23.673 29.458 1.00 51.00 175 MET A CA 1
ATOM 1352 C C . MET A 1 175 ? -41.508 -25.056 28.880 1.00 51.00 175 MET A C 1
ATOM 1354 O O . MET A 1 175 ? -41.503 -25.241 27.671 1.00 51.00 175 MET A O 1
ATOM 1358 N N . ILE A 1 176 ? -41.359 -26.056 29.759 1.00 53.31 176 ILE A N 1
ATOM 1359 C CA . ILE A 1 176 ? -42.139 -27.303 29.631 1.00 53.31 176 ILE A CA 1
ATOM 1360 C C . ILE A 1 176 ? -42.613 -27.697 31.039 1.00 53.31 176 ILE A C 1
ATOM 1362 O O . ILE A 1 176 ? -41.912 -28.378 31.784 1.00 53.31 176 ILE A O 1
ATOM 1366 N N . GLN A 1 177 ? -43.788 -27.209 31.417 1.00 52.75 177 GLN A N 1
ATOM 1367 C CA . GLN A 1 177 ? -44.672 -27.870 32.372 1.00 52.75 177 GLN A CA 1
ATOM 1368 C C . GLN A 1 177 ? -46.045 -27.855 31.714 1.00 52.75 177 GLN A C 1
ATOM 1370 O O . GLN A 1 177 ? -46.616 -26.781 31.556 1.00 52.75 177 GLN A O 1
ATOM 1375 N N . ASP A 1 178 ? -46.440 -29.013 31.190 1.00 56.66 178 ASP A N 1
ATOM 1376 C CA . ASP A 1 178 ? -47.746 -29.654 31.384 1.00 56.66 178 ASP A CA 1
ATOM 1377 C C . ASP A 1 178 ? -47.695 -31.072 30.790 1.00 56.66 178 ASP A C 1
ATOM 1379 O O . ASP A 1 178 ? -47.242 -31.220 29.629 1.00 56.66 178 ASP A O 1
#